Protein AF-A0A1S8SY17-F1 (afdb_monomer_lite)

pLDDT: mean 94.36, std 6.55, range [61.5, 98.25]

Sequence (48 aa):
MSSIETAQKEAENYFRNCMVYLKYKRHVEIQIIEDNYGSVVRLGERDF

InterPro domains:
  IPR005479 Carbamoyl phosphate synthase, ATP-binding domain [PF02786] (3-47)
  IPR013815 ATP-grasp fold, subdomain 1 [G3DSA:3.30.1490.20] (3-21)

Secondary structure (DSSP, 8-state):
--HHHHHHHHHHHHHS-----------EEEEEEE-TTS-EEEEEEEE-

Organism: NCBI:txid29367

Radius of gyration: 16.98 Å; chains: 1; bounding box: 33×17×46 Å

Structure (mmCIF, N/CA/C/O backbone):
data_AF-A0A1S8SY17-F1
#
_entry.id   AF-A0A1S8SY17-F1
#
loop_
_atom_site.group_PDB
_atom_site.id
_atom_site.type_symbol
_atom_site.label_atom_id
_atom_site.label_alt_id
_atom_site.label_comp_id
_atom_site.label_asym_id
_atom_site.label_entity_id
_atom_site.label_seq_id
_atom_site.pdbx_PDB_ins_code
_atom_site.Cartn_x
_atom_site.Cartn_y
_atom_site.Cartn_z
_atom_site.occupancy
_atom_site.B_iso_or_equiv
_atom_site.auth_seq_id
_atom_site.auth_comp_id
_atom_site.auth_asym_id
_atom_site.auth_atom_id
_atom_site.pdbx_PDB_model_num
ATOM 1 N N . MET A 1 1 ? -15.457 0.569 24.504 1.00 61.50 1 MET A N 1
ATOM 2 C CA . MET A 1 1 ? -15.036 0.068 23.183 1.00 61.50 1 MET A CA 1
ATOM 3 C C . MET A 1 1 ? -13.526 0.099 23.146 1.00 61.50 1 MET A C 1
ATOM 5 O O . MET A 1 1 ? -12.957 1.104 23.561 1.00 61.50 1 MET A O 1
ATOM 9 N N . SER A 1 2 ? -12.892 -1.004 22.761 1.00 92.19 2 SER A N 1
ATOM 10 C CA . SER A 1 2 ? -11.434 -1.056 22.610 1.00 92.19 2 SER A CA 1
ATOM 11 C C . SER A 1 2 ? -10.996 -0.297 21.353 1.00 92.19 2 SER A C 1
ATOM 13 O O . SER A 1 2 ? -11.775 -0.147 20.412 1.00 92.19 2 SER A O 1
ATOM 15 N N . SER A 1 3 ? -9.740 0.155 21.296 1.00 95.00 3 SER A N 1
ATOM 16 C CA . SER A 1 3 ? -9.210 0.810 20.089 1.00 95.00 3 SER A CA 1
ATOM 17 C C . SER A 1 3 ? -9.285 -0.097 18.853 1.00 95.00 3 SER A C 1
ATOM 19 O O . SER A 1 3 ? -9.466 0.393 17.743 1.00 95.00 3 SER A O 1
ATOM 21 N N . ILE A 1 4 ? -9.200 -1.418 19.049 1.00 95.69 4 ILE A N 1
ATOM 22 C CA . ILE A 1 4 ? -9.348 -2.413 17.980 1.00 95.69 4 ILE A CA 1
ATOM 23 C C . ILE A 1 4 ? -10.792 -2.435 17.463 1.00 95.69 4 ILE A C 1
ATOM 25 O O . ILE A 1 4 ? -11.000 -2.375 16.256 1.00 95.69 4 ILE A O 1
ATOM 29 N N . GLU A 1 5 ? -11.788 -2.460 18.351 1.00 96.62 5 GLU A N 1
ATOM 30 C CA . GLU A 1 5 ? -13.208 -2.446 17.963 1.00 96.62 5 GLU A CA 1
ATOM 31 C C . GLU A 1 5 ? -13.586 -1.176 17.193 1.00 96.62 5 GLU A C 1
ATOM 33 O O . GLU A 1 5 ? -14.372 -1.234 16.246 1.00 96.62 5 GLU A O 1
ATOM 38 N N . THR A 1 6 ? -13.029 -0.027 17.585 1.00 97.50 6 THR A N 1
ATOM 39 C CA . THR A 1 6 ? -13.228 1.233 16.860 1.00 97.50 6 THR A CA 1
ATOM 40 C C . THR A 1 6 ? -12.644 1.143 15.450 1.00 97.50 6 THR A C 1
ATOM 42 O O . THR A 1 6 ? -13.363 1.400 14.485 1.00 97.50 6 THR A O 1
ATOM 45 N N . ALA A 1 7 ? -11.394 0.685 15.314 1.00 97.06 7 ALA A N 1
ATOM 46 C CA . ALA A 1 7 ? -10.741 0.531 14.015 1.00 97.06 7 ALA A CA 1
ATOM 47 C C . ALA A 1 7 ? -11.485 -0.453 13.092 1.00 97.06 7 ALA A C 1
ATOM 49 O O . ALA A 1 7 ? -11.626 -0.187 11.903 1.00 97.06 7 ALA A O 1
ATOM 50 N N . GLN A 1 8 ? -12.015 -1.561 13.626 1.00 97.81 8 GLN A N 1
ATOM 51 C CA . GLN A 1 8 ? -12.812 -2.521 12.851 1.00 97.81 8 GLN A CA 1
ATOM 52 C C . GLN A 1 8 ? -14.109 -1.906 12.315 1.00 97.81 8 GLN A C 1
ATOM 54 O O . GLN A 1 8 ? -14.463 -2.130 11.158 1.00 97.81 8 GLN A O 1
ATOM 59 N N . LYS A 1 9 ? -14.816 -1.118 13.138 1.00 98.12 9 LYS A N 1
ATOM 60 C CA . LYS A 1 9 ? -16.049 -0.434 12.718 1.00 98.12 9 LYS A CA 1
ATOM 61 C C . LYS A 1 9 ? -15.783 0.613 11.643 1.00 98.12 9 LYS A C 1
ATOM 63 O O . LYS A 1 9 ? -16.540 0.704 10.683 1.00 98.12 9 LYS A O 1
ATOM 68 N N . GLU A 1 10 ? -14.719 1.397 11.791 1.00 97.81 10 GLU A N 1
ATOM 69 C CA . GLU A 1 10 ? -14.306 2.366 10.772 1.00 97.81 10 GLU A CA 1
ATOM 70 C C . GLU A 1 10 ? -13.918 1.658 9.470 1.00 97.81 10 GLU A C 1
ATOM 72 O O . GLU A 1 10 ? -14.365 2.059 8.396 1.00 97.81 10 GLU A O 1
ATOM 77 N N . ALA A 1 11 ? -13.162 0.561 9.563 1.00 98.00 11 ALA A N 1
ATOM 78 C CA . ALA A 1 11 ? -12.750 -0.212 8.401 1.00 98.00 11 ALA A CA 1
ATOM 79 C C . ALA A 1 11 ? -13.955 -0.780 7.623 1.00 98.00 11 ALA A C 1
ATOM 81 O O . ALA A 1 11 ? -14.028 -0.655 6.398 1.00 98.00 11 ALA A O 1
ATOM 82 N N . GLU A 1 1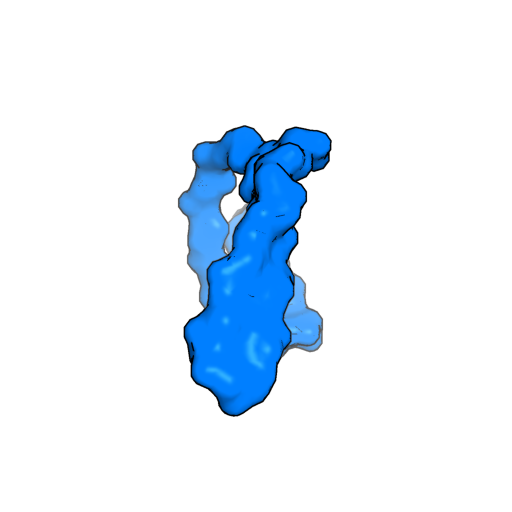2 ? -14.955 -1.306 8.335 1.00 98.19 12 GLU A N 1
ATOM 83 C CA . GLU A 1 12 ? -16.209 -1.766 7.734 1.00 98.19 12 GLU A CA 1
ATOM 84 C C . GLU A 1 12 ? -16.973 -0.623 7.050 1.00 98.19 12 GLU A C 1
ATOM 86 O O . GLU A 1 12 ? -17.374 -0.741 5.895 1.00 98.19 12 GLU A O 1
ATOM 91 N N . ASN A 1 13 ? -17.126 0.516 7.725 1.00 98.25 13 ASN A N 1
ATOM 92 C CA . ASN A 1 13 ? -17.925 1.626 7.208 1.00 98.25 13 ASN A CA 1
ATOM 93 C C . ASN A 1 13 ? -17.297 2.301 5.976 1.00 98.25 13 ASN A C 1
ATOM 95 O O . ASN A 1 13 ? -18.025 2.693 5.063 1.00 98.25 13 ASN A O 1
ATOM 99 N N . TYR A 1 14 ? -15.967 2.445 5.939 1.00 98.00 14 TYR A N 1
ATOM 100 C CA . TYR A 1 14 ? -15.271 3.187 4.878 1.00 98.00 14 TYR A CA 1
ATOM 101 C C . TYR A 1 14 ? -14.718 2.300 3.760 1.00 98.00 14 TYR A C 1
ATOM 103 O O . TYR A 1 14 ? -14.655 2.742 2.613 1.00 98.00 14 TYR A O 1
ATOM 111 N N . PHE A 1 15 ? -14.348 1.053 4.063 1.00 97.56 15 PHE A N 1
ATOM 112 C CA . PHE A 1 15 ? -13.717 0.139 3.104 1.00 97.56 15 PHE A CA 1
ATOM 113 C C . PHE A 1 15 ? -14.529 -1.140 2.851 1.00 97.56 15 PHE A C 1
ATOM 115 O O . PHE A 1 15 ? -14.120 -1.944 2.013 1.00 97.56 15 PHE A O 1
ATOM 122 N N . ARG A 1 16 ? -15.680 -1.329 3.527 1.00 97.25 16 ARG A N 1
ATOM 123 C CA . ARG A 1 16 ? -16.516 -2.551 3.464 1.00 97.25 16 ARG A CA 1
ATOM 124 C C . ARG A 1 16 ? -15.739 -3.817 3.824 1.00 97.25 16 ARG A C 1
ATOM 126 O O . ARG A 1 16 ? -15.958 -4.885 3.252 1.00 97.25 16 ARG A O 1
ATOM 133 N N . ASN A 1 17 ? -14.761 -3.656 4.713 1.00 97.19 17 ASN A N 1
ATOM 134 C CA . ASN A 1 17 ? -13.922 -4.734 5.200 1.00 97.19 17 ASN A CA 1
ATOM 135 C C . ASN A 1 17 ? -13.438 -4.419 6.620 1.00 97.19 17 ASN A C 1
ATOM 137 O O . ASN A 1 17 ? -12.585 -3.557 6.810 1.00 97.19 17 ASN A O 1
ATOM 141 N N . CYS A 1 18 ? -13.949 -5.150 7.608 1.00 96.56 18 CYS A N 1
ATOM 142 C CA . CYS A 1 18 ? -13.591 -4.994 9.017 1.00 96.56 18 CYS A CA 1
ATOM 143 C C . CYS A 1 18 ? -12.229 -5.593 9.425 1.00 96.56 18 CYS A C 1
ATOM 145 O O . CYS A 1 18 ? -11.864 -5.522 10.602 1.00 96.56 18 CYS A O 1
ATOM 147 N N . MET A 1 19 ? -11.475 -6.221 8.513 1.00 97.06 19 MET A N 1
ATOM 148 C CA . MET A 1 19 ? -10.197 -6.848 8.857 1.00 97.06 19 MET A CA 1
ATOM 149 C C . MET A 1 19 ? -9.142 -5.801 9.221 1.00 97.06 19 MET A C 1
ATOM 151 O O . MET A 1 19 ? -8.790 -4.935 8.423 1.00 97.06 19 MET A O 1
ATOM 155 N N . VAL A 1 20 ? -8.574 -5.936 10.419 1.00 96.44 20 VAL A N 1
ATOM 156 C CA . VAL A 1 20 ? -7.488 -5.088 10.922 1.00 96.44 20 VAL A CA 1
ATOM 157 C C . VAL A 1 20 ? -6.356 -5.946 11.471 1.00 96.44 20 VAL A C 1
ATOM 159 O O . VAL A 1 20 ? -6.574 -7.057 11.955 1.00 96.44 20 VAL A O 1
ATOM 162 N N . TYR A 1 21 ? -5.136 -5.419 11.423 1.00 95.06 21 TYR A N 1
ATOM 163 C CA . TYR A 1 21 ? -3.963 -6.035 12.032 1.00 95.06 21 TYR A CA 1
ATOM 1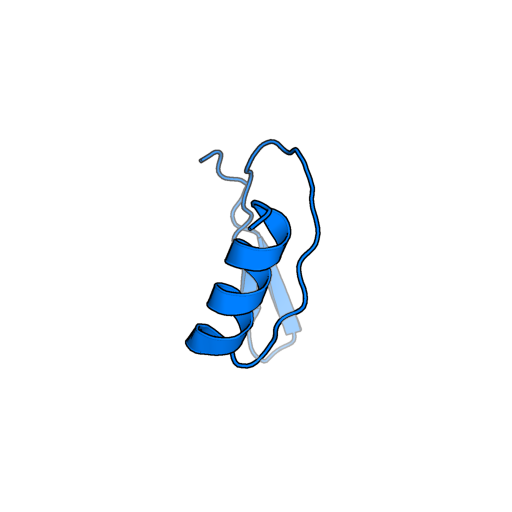64 C C . TYR A 1 21 ? -3.073 -4.956 12.654 1.00 95.06 21 TYR A C 1
ATOM 166 O O . TYR A 1 21 ? -3.043 -3.819 12.185 1.00 95.06 21 TYR A O 1
ATOM 174 N N . LEU A 1 22 ? -2.342 -5.309 13.712 1.00 93.19 22 LEU A N 1
ATOM 175 C CA . LEU A 1 22 ? -1.452 -4.385 14.412 1.00 93.19 22 LEU A CA 1
ATOM 176 C C . LEU A 1 22 ? 0.005 -4.630 14.015 1.00 93.19 22 LEU A C 1
ATOM 178 O O . LEU A 1 22 ? 0.461 -5.772 13.936 1.00 93.19 22 LEU A O 1
ATOM 182 N N . LYS A 1 23 ? 0.750 -3.548 13.779 1.00 89.62 23 LYS A N 1
ATOM 183 C CA . LYS A 1 23 ? 2.165 -3.594 13.404 1.00 89.62 23 LYS A CA 1
ATOM 184 C C . LYS A 1 23 ? 2.854 -2.280 13.772 1.00 89.62 23 LYS A C 1
ATOM 186 O O . LYS A 1 23 ? 2.299 -1.217 13.526 1.00 89.62 23 LYS A O 1
ATOM 191 N N . TYR A 1 24 ? 4.086 -2.351 14.270 1.00 89.25 24 TYR A N 1
ATOM 192 C CA . TYR A 1 24 ? 4.939 -1.185 14.534 1.00 89.25 24 TYR A CA 1
ATOM 193 C C . TYR A 1 24 ? 6.077 -1.140 13.509 1.00 89.25 24 TYR A C 1
ATOM 195 O O . TYR A 1 24 ? 6.794 -2.136 13.389 1.00 89.25 24 TYR A O 1
ATOM 203 N N . LYS A 1 25 ? 6.232 -0.045 12.742 1.00 88.06 25 LYS A N 1
ATOM 204 C CA . LYS A 1 25 ? 7.264 0.084 11.686 1.00 88.06 25 LYS A CA 1
ATOM 205 C C . LYS A 1 25 ? 7.702 1.526 11.400 1.00 88.06 25 LYS A C 1
ATOM 207 O O . LYS A 1 25 ? 6.921 2.449 11.592 1.00 88.06 25 LYS A O 1
ATOM 212 N N . ARG A 1 26 ? 8.924 1.665 10.857 1.00 89.38 26 ARG A N 1
ATOM 213 C CA . ARG A 1 26 ? 9.375 2.831 10.067 1.00 89.38 26 ARG A CA 1
ATOM 214 C C . ARG A 1 26 ? 8.615 2.860 8.739 1.00 89.38 26 ARG A C 1
ATOM 216 O O . ARG A 1 26 ? 8.414 1.799 8.141 1.00 89.38 26 ARG A O 1
ATOM 223 N N . HIS A 1 27 ? 8.216 4.047 8.295 1.00 91.88 27 HIS A N 1
ATOM 224 C CA . HIS A 1 27 ? 7.577 4.240 7.001 1.00 91.88 27 HIS A CA 1
ATOM 225 C C . HIS A 1 27 ? 8.646 4.515 5.938 1.00 91.88 27 HIS A C 1
ATOM 227 O O . HIS A 1 27 ? 9.412 5.464 6.055 1.00 91.88 27 HIS A O 1
ATOM 233 N N . VAL A 1 28 ? 8.714 3.651 4.928 1.00 93.44 28 VAL A N 1
ATOM 234 C CA . VAL A 1 28 ? 9.549 3.839 3.736 1.00 93.44 28 VAL A CA 1
ATOM 235 C C . VAL A 1 28 ? 8.728 3.380 2.543 1.00 93.44 28 VAL A C 1
ATOM 237 O O . VAL A 1 28 ? 8.122 2.305 2.599 1.00 93.44 28 VAL A O 1
ATOM 240 N N . GLU A 1 29 ? 8.719 4.165 1.473 1.00 95.00 29 GLU A N 1
ATOM 241 C CA . GLU A 1 29 ? 8.011 3.841 0.235 1.00 95.00 29 GLU A CA 1
ATOM 242 C C . GLU A 1 29 ? 8.956 3.773 -0.971 1.00 95.00 29 GLU A C 1
ATOM 244 O O . GLU A 1 29 ? 9.973 4.463 -1.032 1.00 95.00 29 GLU A O 1
ATOM 249 N N . ILE A 1 30 ? 8.621 2.918 -1.943 1.00 95.44 30 ILE A N 1
ATOM 250 C CA . ILE A 1 30 ? 9.360 2.746 -3.202 1.00 95.44 30 ILE A CA 1
ATOM 251 C C . ILE A 1 30 ? 8.375 2.950 -4.345 1.00 95.44 30 ILE A C 1
ATOM 253 O O . ILE A 1 30 ? 7.362 2.255 -4.428 1.00 95.44 30 ILE A O 1
ATOM 257 N N . GLN A 1 31 ? 8.689 3.871 -5.252 1.00 97.00 31 GLN A N 1
ATOM 258 C CA . GLN A 1 31 ? 7.895 4.055 -6.462 1.00 97.00 31 GLN A CA 1
ATOM 259 C C . GLN A 1 31 ? 8.322 3.051 -7.530 1.00 97.00 31 GLN A C 1
ATOM 261 O O . GLN A 1 31 ? 9.509 2.940 -7.841 1.00 97.00 31 GLN A O 1
ATOM 266 N N . ILE A 1 32 ? 7.342 2.380 -8.128 1.00 96.81 32 ILE A N 1
ATOM 267 C CA . ILE A 1 32 ? 7.528 1.461 -9.252 1.00 96.81 32 ILE A CA 1
ATOM 268 C C . ILE A 1 32 ? 6.801 2.036 -10.474 1.00 96.81 32 ILE A C 1
ATOM 270 O O . ILE A 1 32 ? 5.725 2.622 -10.331 1.00 96.81 32 ILE A O 1
ATOM 274 N N . ILE A 1 33 ? 7.407 1.911 -11.656 1.00 97.38 33 ILE A N 1
ATOM 275 C CA . ILE A 1 33 ? 6.800 2.221 -12.957 1.00 97.38 33 ILE A CA 1
ATOM 276 C C . ILE A 1 33 ? 6.953 0.987 -13.845 1.00 97.38 33 ILE A C 1
ATOM 278 O O . ILE A 1 33 ? 8.052 0.444 -13.954 1.00 97.38 33 ILE A O 1
ATOM 282 N N . GLU A 1 34 ? 5.859 0.569 -14.472 1.00 98.00 34 GLU A N 1
ATOM 283 C CA . GLU A 1 34 ? 5.799 -0.558 -15.404 1.00 98.00 34 GLU A CA 1
ATOM 284 C C . GLU A 1 34 ? 5.273 -0.088 -16.767 1.00 98.00 34 GLU A C 1
ATOM 286 O O . GLU A 1 34 ? 4.416 0.798 -16.832 1.00 98.00 34 GLU A O 1
ATOM 291 N N . ASP A 1 35 ? 5.794 -0.676 -17.845 1.00 96.81 35 ASP A N 1
ATOM 292 C CA . ASP A 1 35 ? 5.237 -0.547 -19.190 1.00 96.81 35 ASP A CA 1
ATOM 293 C C . ASP A 1 35 ? 4.461 -1.807 -19.621 1.00 96.81 35 ASP A C 1
ATOM 295 O O . ASP A 1 35 ? 4.594 -2.888 -19.053 1.00 96.81 35 ASP A O 1
ATOM 299 N N . ASN A 1 36 ? 3.659 -1.689 -20.683 1.00 97.81 36 ASN A N 1
ATOM 300 C CA . ASN A 1 36 ? 2.865 -2.811 -21.206 1.00 97.81 36 ASN A CA 1
ATOM 301 C C . ASN A 1 36 ? 3.701 -3.896 -21.919 1.00 97.81 36 ASN A C 1
ATOM 303 O O . ASN A 1 36 ? 3.131 -4.860 -22.430 1.00 97.81 36 ASN A O 1
ATOM 307 N N . TYR A 1 37 ? 5.024 -3.735 -22.007 1.00 97.44 37 TYR A N 1
ATOM 308 C CA . TYR A 1 37 ? 5.951 -4.676 -22.643 1.00 97.44 37 TYR A CA 1
ATOM 309 C C . TYR A 1 37 ? 6.737 -5.497 -21.610 1.00 97.44 37 TYR A C 1
ATOM 311 O O . TYR A 1 37 ? 7.595 -6.298 -21.986 1.00 97.44 37 TYR A O 1
ATOM 319 N N . GLY A 1 38 ? 6.418 -5.336 -20.321 1.00 96.31 38 GLY A N 1
ATOM 320 C CA . GLY A 1 38 ? 7.011 -6.081 -19.216 1.00 96.31 38 GLY A CA 1
ATOM 321 C C . GLY A 1 38 ? 8.274 -5.447 -18.634 1.00 96.31 38 GLY A C 1
ATOM 322 O O . GLY A 1 38 ? 8.950 -6.089 -17.827 1.00 96.31 38 GLY A O 1
ATOM 323 N N . SER A 1 39 ? 8.616 -4.209 -19.005 1.00 96.81 39 SER A N 1
ATOM 324 C CA . SER A 1 39 ? 9.697 -3.476 -18.340 1.00 96.81 39 SER A CA 1
ATOM 325 C C . SER A 1 39 ? 9.194 -2.873 -17.034 1.00 96.81 39 SER A C 1
ATOM 327 O O . SER A 1 39 ? 8.177 -2.184 -17.012 1.00 96.81 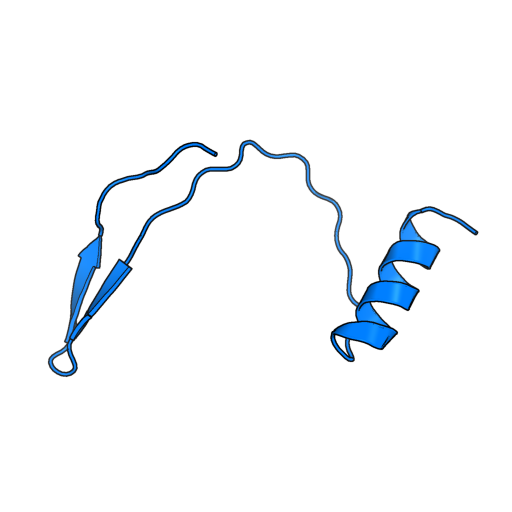39 SER A O 1
ATOM 329 N N . VAL A 1 40 ? 9.954 -3.058 -15.953 1.00 97.75 40 VAL A N 1
ATOM 330 C CA . VAL A 1 40 ? 9.642 -2.508 -14.628 1.00 97.75 40 VAL A CA 1
ATOM 331 C C . VAL A 1 40 ? 10.866 -1.797 -14.060 1.00 97.75 40 VAL A C 1
ATOM 333 O O . VAL A 1 40 ? 11.959 -2.364 -14.013 1.00 97.75 40 VAL A O 1
ATOM 336 N N . VAL A 1 41 ? 10.692 -0.562 -13.589 1.00 97.19 41 VAL A N 1
ATOM 337 C CA . VAL A 1 41 ? 11.748 0.231 -12.943 1.00 97.19 41 VAL A CA 1
ATOM 338 C C . VAL A 1 41 ? 11.311 0.732 -11.570 1.00 97.19 41 VAL A C 1
ATOM 340 O O . VAL A 1 41 ? 10.138 1.013 -11.334 1.00 97.19 41 VAL A O 1
ATOM 343 N N . ARG A 1 42 ? 12.278 0.872 -10.655 1.00 96.62 42 ARG A N 1
ATOM 344 C CA . ARG A 1 42 ? 12.08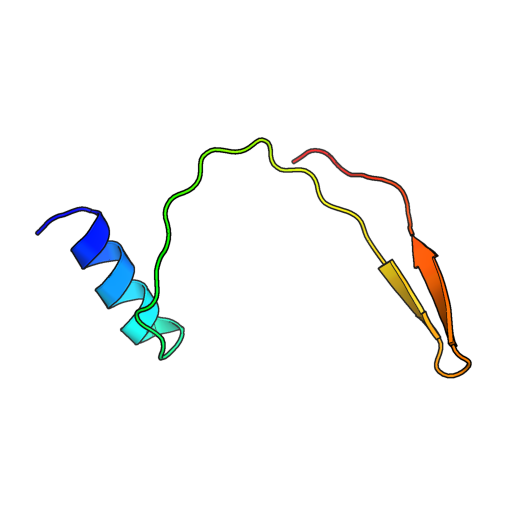5 1.462 -9.321 1.00 96.62 42 ARG A CA 1
ATOM 345 C C . ARG A 1 42 ? 12.801 2.806 -9.219 1.00 96.62 42 ARG A C 1
ATOM 347 O O . ARG A 1 42 ? 13.951 2.915 -9.642 1.00 96.62 42 ARG A O 1
ATOM 354 N N . LEU A 1 43 ? 12.157 3.806 -8.623 1.00 96.06 43 LEU A N 1
ATOM 355 C CA . LEU A 1 43 ? 12.684 5.173 -8.501 1.00 96.06 43 LEU A CA 1
ATOM 356 C C . LEU A 1 43 ? 13.171 5.477 -7.079 1.00 96.06 43 LEU A C 1
ATOM 35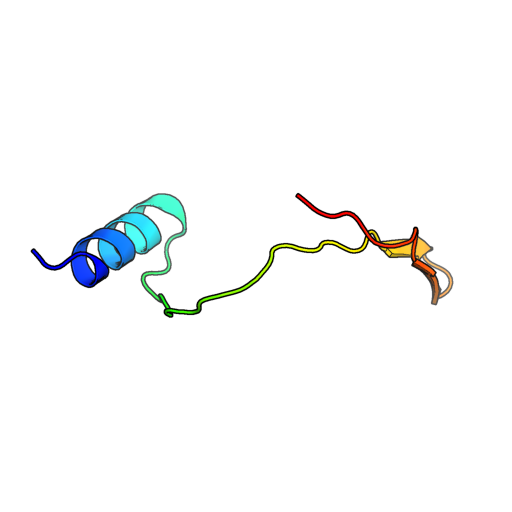8 O O . LEU A 1 43 ? 12.688 6.405 -6.435 1.00 96.06 43 LEU A O 1
ATOM 362 N N . GLY A 1 44 ? 14.120 4.672 -6.594 1.00 93.31 44 GLY A N 1
ATOM 363 C CA . GLY A 1 44 ? 14.681 4.819 -5.248 1.00 93.31 44 GLY A CA 1
ATOM 364 C C . GLY A 1 44 ? 13.649 4.666 -4.124 1.00 93.31 44 GLY A C 1
ATOM 365 O O . GLY A 1 44 ? 12.502 4.277 -4.350 1.00 93.31 44 GLY A O 1
ATOM 366 N N . GLU A 1 45 ? 14.086 4.951 -2.902 1.00 94.69 45 GLU A N 1
ATOM 367 C CA . GLU A 1 45 ? 13.254 4.942 -1.696 1.00 94.69 45 GLU A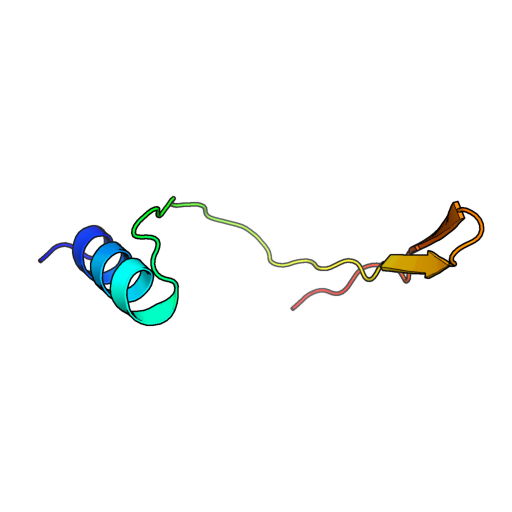 CA 1
ATOM 368 C C . GLU A 1 45 ? 12.997 6.365 -1.193 1.00 94.69 45 GLU A C 1
ATOM 370 O O . GLU A 1 45 ? 13.800 7.272 -1.425 1.00 94.69 45 GLU A O 1
ATOM 375 N N . ARG A 1 46 ? 11.869 6.557 -0.507 1.00 94.69 46 ARG A N 1
ATOM 376 C CA . ARG A 1 46 ? 11.543 7.790 0.212 1.00 94.69 46 ARG A CA 1
ATOM 377 C C . ARG A 1 46 ? 11.197 7.467 1.657 1.00 94.69 46 ARG A C 1
ATOM 379 O O . ARG A 1 46 ? 10.397 6.569 1.917 1.00 94.69 46 ARG A O 1
ATOM 386 N N . ASP A 1 47 ? 11.786 8.228 2.569 1.00 89.75 47 ASP A N 1
ATOM 387 C CA . ASP A 1 47 ? 11.410 8.263 3.979 1.00 89.75 47 ASP A CA 1
ATOM 388 C C . ASP A 1 47 ? 10.310 9.309 4.187 1.00 89.75 47 ASP A C 1
ATOM 390 O O . ASP A 1 47 ? 10.463 10.448 3.738 1.00 89.75 47 ASP A O 1
ATOM 394 N N . PHE A 1 48 ? 9.226 8.919 4.863 1.00 70.56 48 PHE A N 1
ATOM 395 C CA . PHE A 1 48 ? 8.094 9.782 5.227 1.00 70.56 48 PHE A CA 1
ATOM 396 C C . PHE A 1 48 ? 7.817 9.730 6.729 1.00 70.56 48 PHE A C 1
ATOM 398 O O . PHE A 1 48 ? 8.001 8.647 7.335 1.00 70.56 48 PHE A O 1
#

Foldseek 3Di:
DDPLVVQLVVCCVPVVGSDDDDDDDFDKDWDWDADPVGDIDIDDMDGD